Protein 7DVF (pdb70)

Secondary structure (DSSP, 8-state):
-EEEEEEEPPGGGTTS-EEE--HHHHHHHT--TTSEEEEESSSS-EEEEEEPPPGGGTTS-EEEE-HHHHHHHT--TT-EEEEE-

Solvent-accessible surface area: 4791 Å² total; per-residue (Å²): 106,25,105,6,120,0,72,97,20,62,117,127,6,91,67,136,29,18,0,36,2,14,137,77,11,15,122,153,23,67,10,70,40,30,57,82,2,52,0,77,32,87,118,92,55,39,132,4,106,0,52,90,22,82,111,115,8,94,64,112,33,18,0,34,0,7,131,60,4,22,110,124,0,35,18,70,57,32,58,97,1,48,0,73,65

Sequence (85 aa):
PMKLRVMEEAYPEDVGKGIVRMDKASREKLGVSAGDLVEIKGSKTPMKLRVMEAYPEDVGKGIVRMDKASREKLGVSAGDLVEIKG

Nearest PDB structures (foldseek):
  7dvf-assembly1_A  TM=1.012E+00  e=3.865E-18  synthetic construct
  7dvc-assembly6_D  TM=9.993E-01  e=8.989E-16  synthetic construct
  7di0-assembly3_C  TM=9.650E-01  e=1.459E-11  synthetic construct
  7dg9-assembly1_A  TM=9.749E-01  e=8.072E-11  Aeropyrum pernix K1
  7dbo-assembly2_B  TM=9.778E-01  e=4.466E-10  Thermoplasma acidophilum DSM 1728

B-factor: mean 22.66, std 14.76, range [4.13, 118.44]

CATH classification: 2.40.40.20

Foldseek 3Di:
DDKFFEDADDVVCAPVQEKEAAPVVCVVQVHDQQDWKWKAAPDDIDTGGYHYDDPVCHPVRYIHDHPVVCVRRVHDGGDIMDIHD

Structure (mmCIF, N/CA/C/O backbone):
data_7DVF
#
_entry.id   7DVF
#
_cell.length_a   26.280
_cell.length_b   33.536
_cell.length_c   79.184
_cell.angle_alpha   90.000
_cell.angle_beta   90.000
_cell.angle_gamma   90.000
#
_symmetry.space_group_name_H-M   'P 21 21 21'
#
loop_
_entity.id
_entity.type
_entity.pdbx_description
1 polymer 'reDPBB_sym2 protein'
2 non-polymer (4S)-2-METHYL-2,4-PENTANEDIOL
3 water water
#
loop_
_atom_site.group_PDB
_atom_site.id
_atom_site.type_symbol
_atom_site.label_atom_id
_atom_site.label_alt_id
_atom_site.label_comp_id
_atom_site.label_asym_id
_atom_site.label_entity_id
_atom_site.label_seq_id
_atom_site.pdbx_PDB_ins_code
_atom_site.Cartn_x
_atom_site.Cartn_y
_atom_site.Cartn_z
_atom_site.occupancy
_atom_site.B_iso_or_equiv
_atom_site.auth_seq_id
_atom_site.auth_comp_id
_atom_site.auth_asym_id
_atom_site.auth_atom_id
_atom_site.pdbx_PDB_model_num
ATOM 1 N N . PRO A 1 3 ? 4.732 -11.221 2.247 1.00 22.93 3 PRO A N 1
ATOM 2 C CA . PRO A 1 3 ? 4.464 -9.882 2.785 1.00 22.61 3 PRO A CA 1
ATOM 3 C C . PRO A 1 3 ? 3.616 -9.945 4.024 1.00 21.22 3 PRO A C 1
ATOM 4 O O . PRO A 1 3 ? 2.955 -10.957 4.243 1.00 24.62 3 PRO A O 1
ATOM 8 N N . MET A 1 4 ? 3.614 -8.877 4.821 1.00 18.23 4 MET A N 1
ATOM 9 C CA . MET A 1 4 ? 2.747 -8.833 5.976 1.00 18.57 4 MET A CA 1
ATOM 10 C C . MET A 1 4 ? 2.145 -7.446 6.072 1.00 16.87 4 MET A C 1
ATOM 11 O O . MET A 1 4 ? 2.633 -6.491 5.472 1.00 18.67 4 MET A O 1
ATOM 16 N N . LYS A 1 5 ? 1.044 -7.344 6.801 1.00 16.06 5 LYS A N 1
ATOM 17 C CA . LYS A 1 5 ? 0.415 -6.059 7.043 1.00 16.39 5 LYS A CA 1
ATOM 18 C C . LYS A 1 5 ? 0.561 -5.664 8.508 1.00 14.83 5 LYS A C 1
ATOM 19 O O . LYS A 1 5 ? 0.482 -6.507 9.406 1.00 16.86 5 LYS A O 1
ATOM 25 N N . LEU A 1 6 ? 0.802 -4.380 8.748 1.00 12.93 6 LEU A N 1
ATOM 26 C CA . LEU A 1 6 ? 0.891 -3.858 10.105 1.00 12.14 6 LEU A CA 1
ATOM 27 C C . LEU A 1 6 ? 0.093 -2.569 10.136 1.00 11.17 6 LEU A C 1
ATOM 28 O O . LEU A 1 6 ? -0.127 -1.939 9.099 1.00 11.57 6 LEU A O 1
ATOM 33 N N . ARG A 1 7 ? -0.299 -2.161 11.340 1.00 11.14 7 ARG A N 1
ATOM 34 C CA . ARG A 1 7 ? -1.126 -0.961 11.516 1.00 10.40 7 ARG A CA 1
ATOM 35 C C . ARG A 1 7 ? -0.239 0.277 11.638 1.00 9.42 7 ARG A C 1
ATOM 36 O O . ARG A 1 7 ? 0.660 0.326 12.491 1.00 11.20 7 ARG A O 1
ATOM 44 N N . VAL A 1 8 ? -0.483 1.266 10.790 1.00 11.36 8 VAL A N 1
ATOM 45 C CA . VAL A 1 8 ? 0.295 2.501 10.801 1.00 12.00 8 VAL A CA 1
ATOM 46 C C . VAL A 1 8 ? 0.054 3.242 12.096 1.00 10.60 8 VAL A C 1
ATOM 47 O O . VAL A 1 8 ? -1.109 3.492 12.477 1.00 11.98 8 VAL A O 1
ATOM 51 N N . MET A 1 9 ? 1.131 3.691 12.742 1.00 11.63 9 MET A N 1
ATOM 52 C CA . MET A 1 9 ? 1.052 4.559 13.899 1.00 11.41 9 MET A CA 1
ATOM 53 C C . MET A 1 9 ? 2.050 5.687 13.739 1.00 10.90 9 MET A C 1
ATOM 54 O O .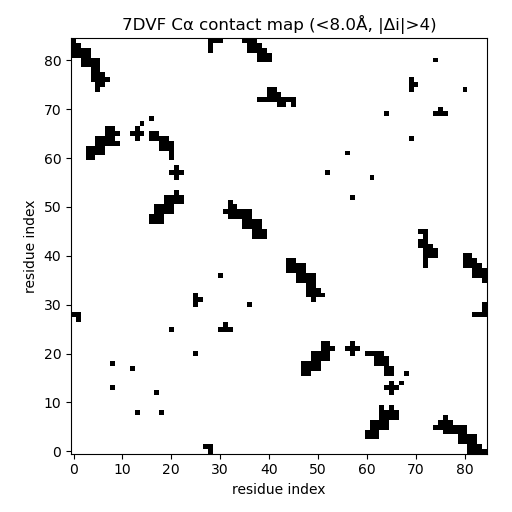 MET A 1 9 ? 2.961 5.625 12.909 1.00 11.38 9 MET A O 1
ATOM 59 N N . GLU A 1 10 ? 1.793 6.719 14.503 1.00 11.49 10 GLU A N 1
ATOM 60 C CA A GLU A 1 10 ? 2.704 7.906 14.453 0.30 11.67 10 GLU A CA 1
ATOM 61 C CA B GLU A 1 10 ? 2.708 7.905 14.482 0.70 11.56 10 GLU A CA 1
ATOM 62 C C . GLU A 1 10 ? 4.173 7.616 14.967 1.00 10.62 10 GLU A C 1
ATOM 63 O O . GLU A 1 10 ? 4.497 6.691 15.761 1.00 12.17 10 GLU A O 1
ATOM 74 N N . ALA A 1 11 ? 5.087 8.359 14.362 1.00 10.67 11 ALA A N 1
ATOM 75 C CA . ALA A 1 11 ? 6.490 8.278 14.735 1.00 10.02 11 ALA A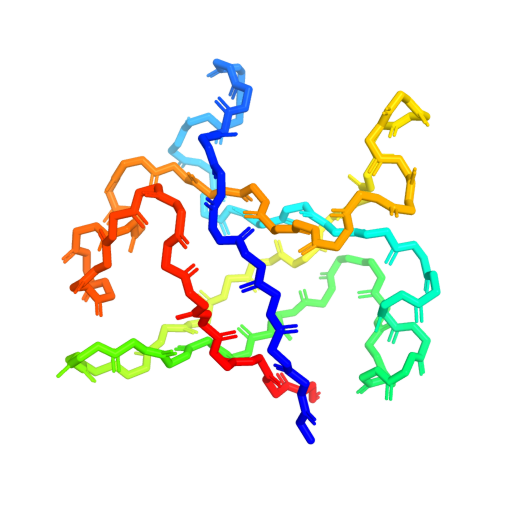 CA 1
ATOM 76 C C . ALA A 1 11 ? 6.720 8.982 16.058 1.00 10.27 11 ALA A C 1
ATOM 77 O O . ALA A 1 11 ? 6.074 9.978 16.384 1.00 11.40 11 ALA A O 1
ATOM 79 N N . TYR A 1 12 ? 7.726 8.516 16.787 1.00 10.03 12 TYR A N 1
ATOM 80 C CA . TYR A 1 12 ? 8.200 9.294 17.927 1.00 10.98 12 TYR A CA 1
ATOM 81 C C . TYR A 1 12 ? 8.829 10.589 17.411 1.00 9.87 12 TYR A C 1
ATOM 82 O O . TYR A 1 12 ? 9.440 10.601 16.334 1.00 10.50 12 TYR A O 1
ATOM 91 N N . PRO A 1 13 ? 8.666 11.699 18.156 1.00 10.07 13 PRO A N 1
ATOM 92 C CA . PRO A 1 13 ? 9.146 13.005 17.668 1.00 10.81 13 PRO A CA 1
ATOM 93 C C . PRO A 1 13 ? 10.569 13.013 17.132 1.00 10.87 13 PRO A C 1
ATOM 94 O O . PRO A 1 13 ? 10.817 13.589 16.070 1.00 11.76 13 PRO A O 1
ATOM 98 N N . GLU A 1 14 ? 11.531 12.373 17.822 1.00 10.31 14 GLU A N 1
ATOM 99 C CA . GLU A 1 14 ? 12.920 12.463 17.395 1.00 9.66 14 GLU A CA 1
ATOM 100 C C . GLU A 1 14 ? 13.171 11.707 16.101 1.00 9.84 14 GLU A C 1
ATOM 101 O O . GLU A 1 14 ? 14.219 11.902 15.487 1.00 11.88 14 GLU A O 1
ATOM 107 N N . ASP A 1 15 ? 12.238 10.856 15.669 1.00 9.71 15 ASP A N 1
ATOM 108 C CA . ASP A 1 15 ? 12.402 10.082 14.452 1.00 11.34 15 ASP A CA 1
ATOM 109 C C . ASP A 1 15 ? 11.830 10.794 13.240 1.00 12.12 15 ASP A C 1
ATOM 110 O O . ASP A 1 15 ? 1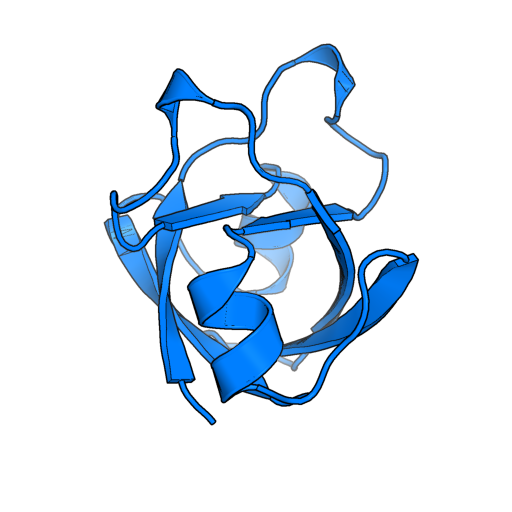2.020 10.325 12.106 1.00 15.49 15 ASP A O 1
ATOM 115 N N . VAL A 1 16 ? 11.158 11.905 13.449 1.00 12.94 16 VAL A N 1
ATOM 116 C CA . VAL A 1 16 ? 10.484 12.590 12.340 1.00 14.53 16 VAL A CA 1
ATOM 117 C C . VAL A 1 16 ? 11.513 13.124 11.357 1.00 16.77 16 VAL A C 1
ATOM 118 O O . VAL A 1 16 ? 12.512 13.747 11.748 1.00 18.15 16 VAL A O 1
ATOM 122 N N . GLY A 1 17 ? 11.335 12.798 10.077 1.00 15.59 17 GLY A N 1
ATOM 123 C CA . GLY A 1 17 ? 12.203 13.268 9.029 1.00 15.44 17 GLY A CA 1
ATOM 124 C C . GLY A 1 17 ? 13.366 12.366 8.730 1.00 16.10 17 GLY A C 1
ATOM 125 O O . GLY A 1 17 ? 14.203 12.721 7.898 1.00 19.44 17 GLY A O 1
ATOM 126 N N . LYS A 1 18 ? 13.469 11.223 9.400 1.00 17.05 18 LYS A N 1
ATOM 127 C CA . LYS A 1 18 ? 14.601 10.323 9.209 1.00 17.93 18 LYS A CA 1
ATOM 128 C C . LYS A 1 18 ? 14.304 9.212 8.213 1.00 17.93 18 LYS A C 1
ATOM 129 O O . LYS A 1 18 ? 15.165 8.370 7.971 1.00 20.33 18 LYS A O 1
ATOM 135 N N . GLY A 1 19 ? 13.090 9.173 7.678 1.00 19.00 19 GLY A N 1
ATOM 136 C CA . GLY A 1 19 ? 12.705 8.138 6.729 1.00 19.36 19 GLY A CA 1
ATOM 137 C C . GLY A 1 19 ? 12.764 6.732 7.287 1.00 18.53 19 GLY A C 1
ATOM 138 O O . GLY A 1 19 ? 13.176 5.803 6.582 1.00 19.25 19 GLY A O 1
ATOM 139 N N . ILE A 1 20 ? 12.400 6.575 8.552 1.00 14.74 20 ILE A N 1
ATOM 140 C CA . ILE A 1 20 ? 12.487 5.218 9.137 1.00 14.08 20 ILE A CA 1
ATOM 141 C C . ILE A 1 20 ? 11.099 4.706 9.521 1.00 11.99 20 ILE A C 1
ATOM 142 O O . ILE A 1 20 ? 10.164 5.431 9.590 1.00 13.34 20 ILE A O 1
ATOM 147 N N . VAL A 1 21 ? 11.054 3.399 9.675 1.00 10.26 21 VAL A N 1
ATOM 148 C CA . VAL A 1 2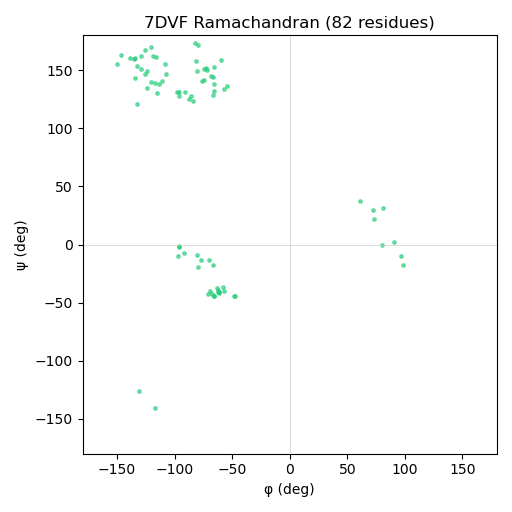1 ? 9.844 2.779 10.257 1.00 12.30 21 VAL A CA 1
ATOM 149 C C . VAL A 1 21 ? 10.322 1.944 11.436 1.00 11.22 21 VAL A C 1
ATOM 150 O O . VAL A 1 21 ? 11.442 1.452 11.410 1.00 17.24 21 VAL A O 1
ATOM 154 N N . ARG A 1 22 ? 9.515 1.860 12.453 1.00 9.09 22 ARG A N 1
ATOM 155 C CA . ARG A 1 22 ? 9.866 0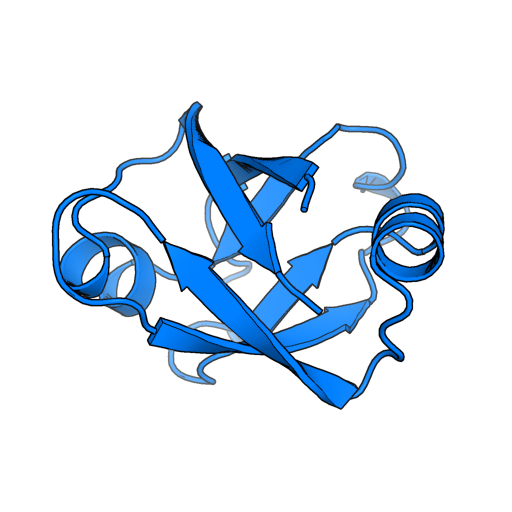.963 13.564 1.00 9.53 22 ARG A CA 1
ATOM 156 C C . ARG A 1 22 ? 8.827 -0.147 13.648 1.00 8.22 22 ARG A C 1
ATOM 157 O O . ARG A 1 22 ? 7.663 0.106 13.608 1.00 9.67 22 ARG A O 1
ATOM 165 N N . MET A 1 23 ? 9.305 -1.376 13.708 1.00 9.99 23 MET A N 1
ATOM 166 C CA . MET A 1 23 ? 8.407 -2.502 13.940 1.00 9.86 23 MET A CA 1
ATOM 167 C C . MET A 1 23 ? 9.180 -3.520 14.756 1.00 9.51 23 MET A C 1
ATOM 168 O O . MET A 1 23 ? 10.409 -3.486 14.802 1.00 10.13 23 MET A O 1
ATOM 173 N N . ASP A 1 24 ? 8.455 -4.454 15.365 1.00 10.05 24 ASP A N 1
ATOM 174 C CA . ASP A 1 24 ? 9.113 -5.330 16.314 1.00 10.48 24 ASP A CA 1
ATOM 175 C C . ASP A 1 24 ? 9.889 -6.455 15.625 1.00 9.51 24 ASP A C 1
ATOM 176 O O . ASP A 1 24 ? 9.837 -6.671 14.411 1.00 10.18 24 ASP A O 1
ATOM 181 N N . LYS A 1 25 ? 10.641 -7.170 16.464 1.00 9.44 25 LYS A N 1
ATOM 182 C CA . LYS A 1 25 ? 11.577 -8.154 15.945 1.00 10.42 25 LYS A CA 1
ATOM 183 C C . LYS A 1 25 ? 10.851 -9.359 15.337 1.00 10.15 25 LYS A C 1
ATOM 184 O O . LYS A 1 25 ? 11.251 -9.852 14.285 1.00 11.47 25 LYS A O 1
ATOM 190 N N . ALA A 1 26 ? 9.765 -9.819 15.968 1.00 11.48 26 ALA A N 1
ATOM 191 C CA . ALA A 1 26 ? 8.969 -10.901 15.377 1.00 11.80 26 ALA A CA 1
ATOM 192 C C . ALA A 1 26 ? 8.481 -10.518 13.988 1.00 11.69 26 ALA A C 1
ATOM 193 O O . ALA A 1 26 ? 8.485 -11.339 13.059 1.00 12.93 26 ALA A O 1
ATOM 195 N N . SER A 1 27 ? 8.073 -9.263 13.823 1.00 11.70 27 SER A N 1
ATOM 196 C CA . SER A 1 27 ? 7.607 -8.822 12.513 1.00 11.47 27 SER A CA 1
ATOM 197 C C . SER A 1 27 ? 8.746 -8.838 11.499 1.00 11.35 27 SER A C 1
ATOM 198 O O . SER A 1 27 ? 8.582 -9.293 10.361 1.00 12.43 27 SER A O 1
ATOM 201 N N . ARG A 1 28 ? 9.922 -8.331 11.895 1.00 10.74 28 ARG A N 1
ATOM 202 C CA . ARG A 1 28 ? 11.053 -8.348 10.977 1.00 11.55 28 ARG A CA 1
ATOM 203 C C . ARG A 1 28 ? 11.419 -9.769 10.592 1.00 12.03 28 ARG A C 1
ATOM 204 O O . ARG A 1 28 ? 11.771 -10.040 9.431 1.00 13.19 28 ARG A O 1
ATOM 212 N N . GLU A 1 29 ? 11.387 -10.677 11.572 1.00 13.09 29 GLU A N 1
ATOM 213 C CA . GLU A 1 29 ? 11.716 -12.075 11.308 1.00 15.54 29 GLU A CA 1
ATOM 214 C C . GLU A 1 29 ? 10.749 -12.664 10.296 1.00 15.16 29 GLU A C 1
ATOM 215 O O . GLU A 1 29 ? 11.151 -13.415 9.403 1.00 16.57 29 GLU A O 1
ATOM 221 N N . LYS A 1 30 ? 9.464 -12.345 10.433 1.00 16.30 30 LYS A N 1
ATOM 222 C CA . LYS A 1 30 ? 8.463 -12.844 9.493 1.00 20.26 30 LYS A CA 1
ATOM 223 C C . LYS A 1 30 ? 8.738 -12.345 8.085 1.00 19.25 30 LYS A C 1
ATOM 224 O O . LYS A 1 30 ? 8.599 -13.085 7.097 1.00 21.49 30 LYS A O 1
ATOM 230 N N . LEU A 1 31 ? 9.140 -11.073 7.955 1.00 17.57 31 LEU A N 1
ATOM 231 C CA . LEU A 1 31 ? 9.477 -10.492 6.668 1.00 18.12 31 LEU A CA 1
ATOM 232 C C . LEU A 1 31 ? 10.845 -10.915 6.155 1.00 19.59 31 LEU A C 1
ATOM 233 O O . LEU A 1 31 ? 11.160 -10.666 4.985 1.00 23.64 31 LEU A O 1
ATOM 238 N N . GLY A 1 32 ? 11.684 -11.515 6.990 1.00 17.28 32 GLY A N 1
ATOM 239 C CA . GLY A 1 32 ? 13.021 -11.834 6.544 1.00 19.85 32 GLY A CA 1
ATOM 240 C C . GLY A 1 32 ? 13.931 -10.635 6.429 1.00 22.37 32 GLY A C 1
ATOM 241 O O . GLY A 1 32 ? 14.932 -10.693 5.705 1.00 27.37 32 GLY A O 1
ATOM 242 N N . VAL A 1 33 ? 13.625 -9.545 7.132 1.00 19.73 33 VAL A N 1
ATOM 243 C CA . VAL A 1 33 ? 14.452 -8.339 7.084 1.00 20.32 33 VAL A CA 1
ATOM 244 C C . VAL A 1 33 ? 15.217 -8.159 8.384 1.00 18.00 33 VAL A C 1
ATOM 245 O O . VAL A 1 33 ? 14.833 -8.646 9.445 1.00 18.64 33 VAL A O 1
ATOM 249 N N . SER A 1 34 ? 16.332 -7.437 8.287 1.00 19.14 34 SER A N 1
ATOM 250 C CA . SER A 1 34 ? 17.172 -7.113 9.426 1.00 18.54 34 SER A CA 1
ATOM 251 C C . SER A 1 34 ? 16.993 -5.640 9.761 1.00 16.72 34 SER A C 1
ATOM 252 O O . SER A 1 34 ? 16.763 -4.818 8.882 1.00 16.96 34 SER A O 1
ATOM 255 N N . ALA A 1 35 ? 17.088 -5.321 11.052 1.00 17.09 35 ALA A N 1
ATOM 256 C CA . ALA A 1 35 ? 17.080 -3.925 11.449 1.00 16.18 35 ALA A CA 1
ATOM 257 C C . ALA A 1 35 ? 18.209 -3.205 10.728 1.00 14.88 35 ALA A C 1
ATOM 258 O O . ALA A 1 35 ? 19.353 -3.682 10.707 1.00 15.10 35 ALA A O 1
ATOM 260 N N . GLY A 1 36 ? 17.903 -2.047 10.172 1.00 13.51 36 GLY A N 1
ATOM 261 C CA . GLY A 1 36 ? 18.834 -1.302 9.358 1.00 15.20 36 GLY A CA 1
ATOM 262 C C . GLY A 1 36 ? 18.698 -1.501 7.861 1.00 15.18 36 GLY A C 1
ATOM 263 O O . GLY A 1 36 ? 19.310 -0.752 7.104 1.00 16.04 36 GLY A O 1
ATOM 264 N N . ASP A 1 37 ? 17.896 -2.483 7.418 1.00 16.61 37 ASP A N 1
ATOM 265 C CA . ASP A 1 37 ? 17.632 -2.714 6.004 1.00 17.88 37 ASP A CA 1
ATOM 266 C C . ASP A 1 37 ? 16.552 -1.745 5.521 1.00 17.57 37 ASP A C 1
ATOM 267 O O . ASP A 1 37 ? 15.771 -1.213 6.309 1.00 17.09 37 ASP A O 1
ATO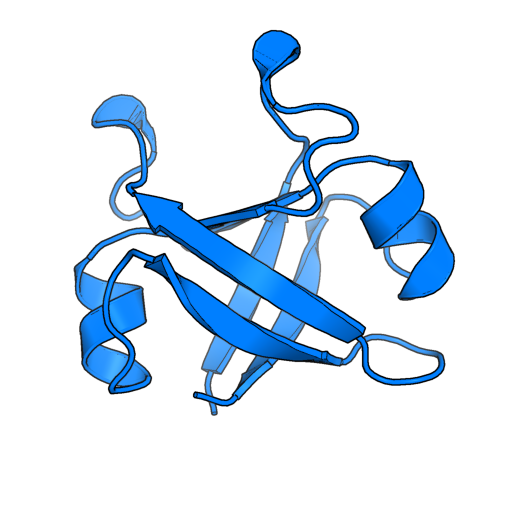M 272 N N . LEU A 1 38 ? 16.520 -1.510 4.211 1.00 21.24 38 LEU A N 1
ATOM 273 C CA . LEU A 1 38 ? 15.358 -0.907 3.570 1.00 24.20 38 LEU A CA 1
ATOM 274 C C . LEU A 1 38 ? 14.232 -1.935 3.425 1.00 25.11 38 LEU A C 1
ATOM 275 O O . LEU A 1 38 ? 14.472 -3.112 3.137 1.00 28.35 38 LEU A O 1
ATOM 280 N N . VAL A 1 39 ? 12.993 -1.490 3.643 1.00 20.25 39 VAL A N 1
ATOM 281 C CA . VAL A 1 39 ? 11.801 -2.298 3.385 1.00 18.97 39 VAL A CA 1
ATOM 282 C C . VAL A 1 39 ? 10.899 -1.516 2.436 1.00 15.11 39 VAL A C 1
ATOM 283 O O . VAL A 1 39 ? 10.876 -0.289 2.448 1.00 16.19 39 VAL A O 1
ATOM 287 N N . GLU A 1 40 ? 10.139 -2.245 1.612 1.00 16.43 40 GLU A N 1
ATOM 288 C CA . GLU A 1 40 ? 9.183 -1.624 0.698 1.00 16.25 40 GLU A CA 1
ATOM 289 C C . GLU A 1 40 ? 7.810 -1.645 1.341 1.00 15.66 40 GLU A C 1
ATOM 290 O O . GLU A 1 40 ? 7.341 -2.700 1.770 1.00 16.38 40 GLU A O 1
ATOM 296 N N . ILE A 1 41 ? 7.166 -0.488 1.396 1.00 14.75 41 ILE A N 1
ATOM 297 C CA . ILE A 1 41 ? 5.835 -0.351 1.976 1.00 15.51 41 ILE A CA 1
ATOM 298 C C . ILE A 1 41 ? 4.887 0.172 0.907 1.00 17.38 41 ILE A C 1
ATOM 299 O O . ILE A 1 41 ? 5.256 1.035 0.107 1.00 17.54 41 ILE A O 1
ATOM 304 N N . LYS A 1 42 ? 3.673 -0.378 0.899 1.00 21.74 42 LYS A N 1
ATOM 305 C CA . LYS A 1 42 ? 2.619 -0.032 -0.049 1.00 29.21 42 LYS A CA 1
ATOM 306 C C . LYS A 1 42 ? 1.382 0.404 0.718 1.00 31.24 42 LYS A C 1
ATOM 307 O O . LYS A 1 42 ? 0.932 -0.297 1.633 1.00 30.04 42 LYS A O 1
ATOM 313 N N . GLY A 1 43 ? 0.811 1.505 0.249 1.00 35.52 43 GLY A N 1
ATOM 314 C CA . GLY A 1 43 ? -0.448 2.109 0.690 1.00 45.26 43 GLY A CA 1
ATOM 315 C C . GLY A 1 43 ? -1.307 2.413 -0.548 1.00 59.22 43 GLY A C 1
ATOM 316 O O . GLY A 1 43 ? -1.389 1.578 -1.370 1.00 54.39 43 GLY A O 1
ATOM 317 N N . SER A 1 44 ? -1.795 3.640 -0.763 0.00 81.00 44 SER A N 1
ATOM 318 C CA . SER A 1 44 ? -2.688 3.875 -1.944 0.00 84.69 44 SER A CA 1
ATOM 319 C C . SER A 1 44 ? -1.959 4.449 -3.167 0.00 111.06 44 SER A C 1
ATOM 320 O O . SER A 1 44 ? -2.565 4.509 -4.280 0.00 118.44 44 SER A O 1
ATOM 323 N N . LYS A 1 45 ? -0.715 4.859 -3.003 1.00 84.26 45 LYS A N 1
ATOM 324 C CA . LYS A 1 45 ? -0.009 5.514 -4.080 1.00 60.77 45 LYS A CA 1
ATOM 325 C C . LYS A 1 45 ? 1.192 4.676 -4.479 1.00 48.80 45 LYS A C 1
ATOM 326 O O . LYS A 1 45 ? 1.119 3.438 -4.517 1.00 47.19 45 LYS A O 1
ATOM 332 N N . THR A 1 46 ? 2.292 5.329 -4.776 1.00 40.43 46 THR A N 1
ATOM 333 C CA . THR A 1 46 ? 3.475 4.578 -5.146 1.00 36.55 46 THR A CA 1
ATOM 334 C C . THR A 1 46 ? 4.068 3.896 -3.909 1.00 30.61 46 THR A C 1
ATOM 335 O O . THR A 1 46 ? 3.881 4.363 -2.786 1.00 27.29 46 THR A O 1
ATOM 339 N N . PRO A 1 47 ? 4.753 2.767 -4.091 1.00 29.09 47 PRO A N 1
ATOM 340 C CA . PRO A 1 47 ? 5.527 2.194 -2.986 1.00 26.45 47 PRO A CA 1
ATOM 341 C C . PRO A 1 47 ? 6.581 3.170 -2.509 1.00 23.58 47 PRO A C 1
ATOM 342 O O . PRO A 1 47 ? 6.991 4.090 -3.223 1.00 26.19 47 PRO A O 1
ATOM 346 N N . MET A 1 48 ? 7.023 2.950 -1.275 1.00 19.50 48 MET A N 1
ATOM 347 C CA . MET A 1 48 ? 8.104 3.712 -0.685 1.00 19.87 48 MET A CA 1
ATOM 348 C C . MET A 1 48 ? 9.039 2.725 -0.008 1.00 19.40 48 MET A C 1
ATOM 349 O O . MET A 1 48 ? 8.594 1.702 0.525 1.00 20.33 48 MET A O 1
ATOM 354 N N . LYS A 1 49 ? 10.333 2.999 -0.074 1.00 16.55 49 LYS A N 1
ATOM 355 C CA . LYS A 1 49 ? 11.314 2.273 0.718 1.00 16.92 49 LYS A CA 1
ATOM 356 C C . LYS A 1 49 ? 11.634 3.100 1.949 1.00 17.14 49 LYS A C 1
ATOM 357 O O . LYS A 1 49 ? 11.830 4.319 1.857 1.00 19.28 49 LYS A O 1
ATOM 363 N N . LEU A 1 50 ? 11.593 2.453 3.109 1.00 15.77 50 LEU A N 1
ATOM 364 C CA . LEU A 1 50 ? 11.923 3.113 4.364 1.00 15.19 50 LEU A CA 1
ATOM 365 C C . LEU A 1 50 ? 12.876 2.206 5.122 1.00 13.61 50 LEU A C 1
ATOM 366 O O . LEU A 1 50 ? 12.937 1.000 4.888 1.00 13.62 50 LEU A O 1
ATOM 371 N N . ARG A 1 51 ? 13.693 2.802 5.968 1.00 14.44 51 ARG A N 1
ATOM 372 C CA . ARG A 1 51 ? 14.671 2.002 6.755 1.00 14.43 51 ARG A CA 1
ATOM 373 C C . ARG A 1 51 ? 13.988 1.435 8.010 1.00 12.57 51 ARG A C 1
ATOM 374 O O . ARG A 1 51 ? 13.483 2.198 8.801 1.00 12.44 51 ARG A O 1
ATOM 382 N N . VAL A 1 52 ? 14.041 0.116 8.141 1.00 11.39 52 VAL A N 1
ATOM 383 C CA . VAL A 1 52 ? 13.363 -0.477 9.280 1.00 11.34 52 VAL A CA 1
ATOM 384 C C . VAL A 1 52 ? 14.292 -0.457 10.482 1.00 11.39 52 VAL A C 1
ATOM 385 O O . VAL A 1 52 ? 15.468 -0.815 10.370 1.00 16.85 52 VAL A O 1
ATOM 389 N N . MET A 1 53 ? 13.831 0.065 11.601 1.00 10.57 53 MET A N 1
ATOM 390 C CA . MET A 1 53 ? 14.560 0.124 12.851 1.00 10.04 53 MET A CA 1
ATOM 391 C C . MET A 1 53 ? 13.780 -0.615 13.924 1.00 9.77 53 MET A C 1
ATOM 392 O O . MET A 1 53 ? 12.587 -0.962 13.766 1.00 10.36 53 MET A O 1
ATOM 397 N N . GLU A 1 54 ? 14.449 -0.798 15.054 1.00 9.67 54 GLU A N 1
ATOM 398 C CA . GLU A 1 54 ? 13.888 -1.568 16.148 1.00 9.88 54 GLU A CA 1
ATOM 399 C C . GLU A 1 54 ? 12.668 -0.884 16.756 1.00 8.57 54 GLU A C 1
ATOM 400 O O . GLU A 1 54 ? 12.529 0.347 16.756 1.00 9.95 54 GLU A O 1
ATOM 406 N N . ALA A 1 55 ? 11.794 -1.696 17.329 1.00 9.03 55 ALA A N 1
ATOM 407 C CA . ALA A 1 55 ? 10.715 -1.210 18.164 1.00 9.49 55 ALA A CA 1
ATOM 408 C C . ALA A 1 55 ? 11.238 -0.926 19.559 1.00 9.48 55 ALA A C 1
ATOM 409 O O . ALA A 1 55 ? 12.145 -1.600 20.061 1.00 10.72 55 ALA A O 1
ATOM 411 N N . TYR A 1 56 ? 10.624 0.057 20.200 1.00 9.41 56 TYR A N 1
ATOM 412 C CA . TYR A 1 56 ? 10.827 0.253 21.624 1.00 10.99 56 TYR A CA 1
ATOM 413 C C . TYR A 1 56 ? 10.126 -0.847 22.407 1.00 11.76 56 TYR A C 1
ATOM 414 O O . TYR A 1 56 ? 9.112 -1.383 21.954 1.00 10.94 56 TYR A O 1
ATOM 423 N N . PRO A 1 57 ? 10.662 -1.200 23.587 1.00 11.44 57 PRO A N 1
ATOM 424 C CA . PRO A 1 57 ? 10.066 -2.289 24.384 1.00 12.90 57 PRO A CA 1
ATOM 425 C C . PRO A 1 57 ? 8.559 -2.193 24.551 1.00 12.76 57 PRO A C 1
ATOM 426 O O . PRO A 1 57 ? 7.850 -3.202 24.434 1.00 14.19 57 PRO A O 1
ATOM 430 N N . 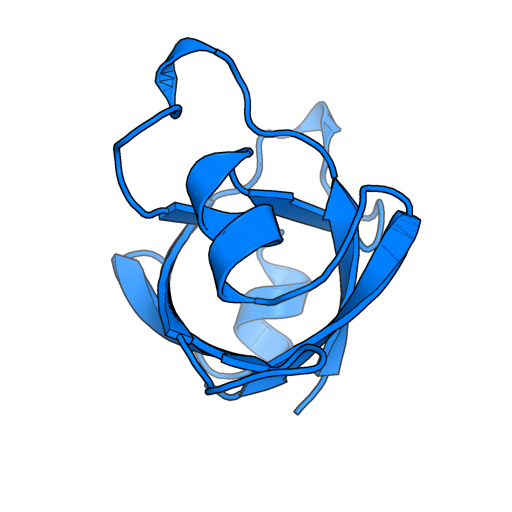GLU A 1 58 ? 8.050 -0.993 24.839 1.00 13.09 58 GLU A N 1
ATOM 431 C CA . GLU A 1 58 ? 6.630 -0.817 25.066 1.00 15.62 58 GLU A CA 1
ATOM 432 C C . GLU A 1 58 ? 5.787 -1.066 23.819 1.00 13.23 58 GLU A C 1
ATOM 433 O O . GLU A 1 58 ? 4.568 -1.238 23.946 1.00 16.94 58 GLU A O 1
ATOM 439 N N . ASP A 1 59 ? 6.374 -1.065 22.626 1.00 11.58 59 ASP A N 1
ATOM 440 C CA . ASP A 1 59 ? 5.609 -1.255 21.403 1.00 11.46 59 ASP A CA 1
ATOM 441 C C . ASP A 1 59 ? 5.621 -2.677 20.913 1.00 10.47 59 ASP A C 1
ATOM 442 O O . ASP A 1 59 ? 4.961 -2.972 19.923 1.00 13.00 59 ASP A O 1
ATOM 447 N N . VAL A 1 60 ? 6.332 -3.574 21.585 1.00 10.94 60 VAL A N 1
ATOM 448 C CA . VAL A 1 60 ? 6.445 -4.943 21.095 1.00 11.44 60 VAL A CA 1
ATOM 449 C C . VAL A 1 60 ? 5.077 -5.611 21.138 1.00 12.25 60 VAL A C 1
ATOM 450 O O . VAL A 1 60 ? 4.341 -5.484 22.126 1.00 14.40 60 VAL A O 1
ATOM 454 N N . GLY A 1 61 ? 4.762 -6.360 20.088 1.00 11.98 61 GLY A N 1
ATOM 455 C CA . GLY A 1 61 ? 3.544 -7.143 20.066 1.00 14.55 61 GLY A CA 1
ATOM 456 C C . GLY A 1 61 ? 2.303 -6.363 19.720 1.00 15.07 61 GLY A C 1
ATOM 457 O O . GLY A 1 61 ? 1.219 -6.961 19.685 1.00 18.23 61 GLY A O 1
ATOM 458 N N . LYS A 1 62 ? 2.397 -5.061 19.478 1.00 14.22 62 LYS A N 1
ATOM 459 C CA . LYS A 1 62 ? 1.208 -4.262 19.206 1.00 14.71 62 LYS A CA 1
ATOM 460 C C . LYS A 1 62 ? 0.725 -4.386 17.762 1.00 14.97 62 LYS A C 1
ATOM 461 O O . LYS A 1 62 ? -0.390 -3.918 17.479 1.00 17.05 62 LYS A O 1
ATOM 467 N N . GLY A 1 63 ? 1.475 -5.024 16.856 1.00 14.45 63 GLY A N 1
ATOM 468 C CA . GLY A 1 63 ? 1.027 -5.171 15.476 1.00 14.60 63 GLY A CA 1
ATOM 469 C C . GLY A 1 63 ? 1.086 -3.870 14.703 1.00 12.70 63 GLY A C 1
ATOM 470 O O . GLY A 1 63 ? 0.290 -3.651 13.775 1.00 12.63 63 GLY A O 1
ATOM 471 N N . ILE A 1 64 ? 2.023 -2.991 15.068 1.00 12.04 64 ILE A N 1
ATOM 472 C CA . ILE A 1 64 ? 2.092 -1.657 14.498 1.00 11.55 64 ILE A CA 1
ATOM 473 C C . ILE A 1 64 ? 3.407 -1.439 13.763 1.00 11.16 64 ILE A C 1
ATOM 474 O O . ILE A 1 64 ? 4.394 -2.160 13.955 1.00 12.09 64 ILE A O 1
ATOM 479 N N . VAL A 1 65 ? 3.402 -0.414 12.925 1.00 10.47 65 VAL A N 1
ATOM 480 C CA . VAL A 1 65 ? 4.598 0.122 12.268 1.00 10.79 65 VAL A CA 1
ATOM 481 C C . VAL A 1 65 ? 4.544 1.632 12.446 1.00 10.57 65 VAL A C 1
ATOM 482 O O . VAL A 1 65 ? 3.559 2.268 12.044 1.00 13.10 65 VAL A O 1
ATOM 486 N N . ARG A 1 66 ? 5.558 2.219 13.082 1.00 9.37 66 ARG A N 1
ATOM 487 C CA . ARG A 1 66 ? 5.565 3.659 13.311 1.00 9.15 66 ARG A CA 1
ATOM 488 C C . ARG A 1 66 ? 6.263 4.332 12.147 1.00 8.59 66 ARG A C 1
ATOM 489 O O . ARG A 1 66 ? 7.374 3.951 11.784 1.00 9.11 66 ARG A O 1
ATOM 497 N N . MET A 1 67 ? 5.631 5.367 11.600 1.00 9.54 67 MET A N 1
ATOM 498 C CA . MET A 1 67 ? 6.233 6.161 10.538 1.00 10.82 67 MET A CA 1
ATOM 499 C C . MET A 1 67 ? 5.700 7.581 10.628 1.00 10.78 67 MET A C 1
ATOM 500 O O . MET A 1 67 ? 4.625 7.829 11.168 1.00 11.14 67 MET A O 1
ATOM 505 N N . ASP A 1 68 ? 6.486 8.508 10.102 1.00 10.24 68 ASP A N 1
ATOM 506 C CA . ASP A 1 68 ? 6.191 9.919 10.283 1.00 10.83 68 ASP A CA 1
ATOM 507 C C . ASP A 1 68 ? 5.142 10.406 9.285 1.00 11.52 68 ASP A C 1
ATOM 508 O O . ASP A 1 68 ? 4.733 9.704 8.363 1.00 11.67 68 ASP A O 1
ATOM 513 N N . LYS A 1 69 ? 4.728 11.652 9.488 1.00 12.32 69 LYS A N 1
ATOM 514 C CA . LYS A 1 69 ? 3.619 12.191 8.712 1.00 15.16 69 LYS A CA 1
ATOM 515 C C . LYS A 1 69 ? 3.978 12.307 7.236 1.00 15.49 69 LYS A C 1
ATOM 516 O O . LYS A 1 69 ? 3.166 11.964 6.364 1.00 14.30 69 LYS A O 1
ATOM 522 N N . ALA A 1 70 ? 5.173 12.799 6.937 1.00 14.74 70 ALA A N 1
ATOM 523 C CA . ALA A 1 70 ? 5.584 12.896 5.536 1.00 15.97 70 ALA A CA 1
ATOM 524 C C . ALA A 1 70 ? 5.542 11.528 4.853 1.00 15.02 70 ALA A C 1
ATOM 525 O O . ALA A 1 70 ? 5.151 11.410 3.682 1.00 16.27 70 ALA A O 1
ATOM 527 N N . SER A 1 71 ? 5.906 10.465 5.585 1.00 12.70 71 SER A N 1
ATOM 528 C CA . SER A 1 71 ? 5.904 9.130 5.013 1.00 13.08 71 SER A CA 1
ATOM 529 C C . SER A 1 71 ? 4.469 8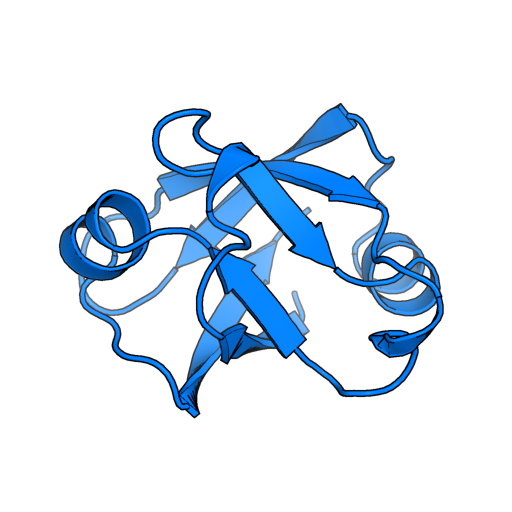.651 4.797 1.00 13.00 71 SER A C 1
ATOM 530 O O . SER A 1 71 ? 4.138 8.081 3.745 1.00 14.13 71 SER A O 1
ATOM 533 N N . ARG A 1 72 ? 3.594 8.899 5.776 1.00 12.41 72 ARG A N 1
ATOM 534 C CA . ARG A 1 72 ? 2.196 8.508 5.616 1.00 13.15 72 ARG A CA 1
ATOM 535 C C . ARG A 1 72 ? 1.560 9.240 4.437 1.00 13.17 72 ARG A C 1
ATOM 536 O O . ARG A 1 72 ? 0.810 8.637 3.662 1.00 14.92 72 ARG A O 1
ATOM 544 N N . GLU A 1 73 ? 1.903 10.495 4.280 1.00 14.21 73 GLU A N 1
ATOM 545 C CA . GLU A 1 73 ? 1.304 11.290 3.182 1.00 16.81 73 GLU A CA 1
ATOM 546 C C . GLU A 1 73 ? 1.780 10.757 1.835 1.00 16.49 73 GLU A C 1
ATOM 547 O O . GLU A 1 73 ? 0.977 10.701 0.947 1.00 17.12 73 GLU A O 1
ATOM 553 N N . LYS A 1 74 ? 3.054 10.428 1.692 1.00 15.95 74 LYS A N 1
ATOM 554 C CA . LYS A 1 74 ? 3.598 9.891 0.428 1.00 18.06 74 LYS A CA 1
ATOM 555 C C . LYS A 1 74 ? 2.942 8.558 0.122 1.00 16.80 74 LYS A C 1
ATOM 556 O O . LYS A 1 74 ? 2.658 8.288 -1.021 1.00 18.03 74 LYS A O 1
ATOM 562 N N . LEU A 1 75 ? 2.688 7.771 1.169 1.00 15.33 75 LEU A N 1
ATOM 563 C CA . LEU A 1 75 ? 2.079 6.476 0.944 1.00 16.05 75 LEU A CA 1
ATOM 564 C C . LEU A 1 75 ? 0.584 6.569 0.726 1.00 17.34 75 LEU A C 1
ATOM 565 O O . LEU A 1 75 ? -0.007 5.623 0.199 1.00 19.15 75 LEU A O 1
ATOM 570 N N . GLY A 1 76 ? -0.038 7.668 1.145 1.00 16.63 76 GLY A N 1
ATOM 571 C CA . GLY A 1 76 ? -1.482 7.806 1.075 1.00 17.15 76 GLY A CA 1
ATOM 572 C C . GLY A 1 76 ? -2.257 7.142 2.199 1.00 17.38 76 GLY A C 1
ATOM 573 O O . GLY A 1 76 ? -3.379 6.679 1.977 1.00 19.06 76 GLY A O 1
ATOM 574 N N . VAL A 1 77 ? -1.687 7.074 3.406 1.00 17.14 77 VAL A N 1
ATOM 575 C CA . VAL A 1 77 ? -2.289 6.367 4.527 1.00 16.86 77 VAL A CA 1
ATOM 576 C C . VAL A 1 77 ? -2.411 7.304 5.716 1.00 15.59 77 VAL A C 1
ATOM 577 O O . VAL A 1 77 ? -1.824 8.380 5.753 1.00 15.80 77 VAL A O 1
ATOM 581 N N . SER A 1 78 ? -3.183 6.857 6.711 1.00 15.31 78 SER A N 1
ATOM 582 C CA . SER A 1 78 ? -3.377 7.577 7.963 1.00 16.33 78 SER A CA 1
ATOM 583 C C . SER A 1 78 ? -3.119 6.627 9.126 1.00 15.16 78 SER A C 1
ATOM 584 O O . SER A 1 78 ? -3.136 5.412 8.948 1.00 15.24 78 SER A O 1
ATOM 587 N N . ALA A 1 79 ? -2.900 7.173 10.318 1.00 16.47 79 ALA A N 1
ATOM 588 C CA . ALA A 1 79 ? -2.771 6.307 11.480 1.00 15.85 79 ALA A CA 1
ATOM 589 C C . ALA A 1 79 ? -3.999 5.404 11.565 1.00 14.23 79 ALA A C 1
ATOM 590 O O . ALA A 1 79 ? -5.135 5.862 11.380 1.00 16.09 79 ALA A O 1
ATOM 592 N N . GLY A 1 80 ? -3.765 4.131 11.849 1.00 12.85 80 GLY A N 1
ATOM 593 C CA . GLY A 1 80 ? -4.809 3.101 12.003 1.00 13.04 80 GLY A CA 1
ATOM 594 C C . GLY A 1 80 ? -5.005 2.251 10.768 1.00 13.35 80 GLY A C 1
ATOM 595 O O . GLY A 1 80 ? -5.588 1.232 10.870 1.00 14.69 80 GLY A O 1
ATOM 596 N N . ASP A 1 81 ? -4.535 2.709 9.620 1.00 12.78 81 ASP A N 1
ATOM 597 C CA . ASP A 1 81 ? -4.664 1.911 8.385 1.00 14.33 81 ASP A CA 1
ATOM 598 C C . ASP A 1 81 ? -3.679 0.744 8.397 1.00 13.74 81 ASP A C 1
ATOM 599 O O . ASP A 1 81 ? -2.637 0.863 8.957 1.00 14.39 81 ASP A O 1
ATOM 604 N N . LEU A 1 82 ? -4.101 -0.393 7.902 1.00 15.06 82 LEU A N 1
ATOM 605 C CA . LEU A 1 82 ? -3.102 -1.398 7.558 1.00 16.45 82 LEU A CA 1
ATOM 606 C C . LEU A 1 82 ? -2.277 -0.925 6.357 1.00 18.94 82 LEU A C 1
ATOM 607 O O . LEU A 1 82 ? -2.784 -0.264 5.435 1.00 22.54 82 LEU A O 1
ATOM 612 N N . VAL A 1 83 ? -0.989 -1.268 6.361 1.00 17.67 83 VAL A N 1
ATOM 613 C CA . VAL A 1 83 ? -0.117 -1.090 5.207 1.00 15.66 83 VAL A CA 1
ATOM 614 C C . VAL A 1 83 ? 0.566 -2.429 4.980 1.00 15.81 83 VAL A C 1
ATOM 615 O O . VAL A 1 83 ? 0.813 -3.185 5.919 1.00 15.12 83 VAL A O 1
ATOM 619 N N . GLU A 1 84 ? 0.912 -2.700 3.724 1.00 17.14 84 GLU A N 1
ATOM 620 C CA . GLU A 1 84 ? 1.609 -3.926 3.367 1.00 16.79 84 GLU A CA 1
ATOM 621 C C . GLU A 1 84 ? 3.096 -3.650 3.305 1.00 15.38 84 GLU A C 1
ATOM 622 O O . GLU A 1 84 ? 3.527 -2.709 2.640 1.00 18.48 84 GLU A O 1
ATOM 628 N N . ILE A 1 85 ? 3.870 -4.504 3.966 1.00 14.13 85 ILE A N 1
ATOM 629 C CA . ILE A 1 85 ? 5.314 -4.437 3.964 1.00 13.79 85 ILE A CA 1
ATOM 630 C C . ILE A 1 85 ? 5.857 -5.662 3.248 1.00 14.10 85 ILE A C 1
ATOM 631 O O . ILE A 1 85 ? 5.410 -6.788 3.473 1.00 14.46 85 ILE A O 1
ATOM 636 N N . LYS A 1 86 ? 6.864 -5.434 2.436 1.00 18.71 86 LYS A N 1
ATOM 637 C CA . LYS A 1 86 ? 7.658 -6.494 1.769 1.00 28.32 86 LYS A CA 1
ATOM 638 C C . LYS A 1 86 ? 9.109 -6.418 2.259 1.00 30.66 86 LYS A C 1
ATOM 639 O O . LYS A 1 86 ? 9.652 -5.318 2.306 1.00 32.54 86 LYS A O 1
ATOM 645 N N . GLY A 1 87 ? 9.758 -7.545 2.522 1.00 35.89 87 GLY A N 1
ATOM 646 C CA . GLY A 1 87 ? 11.204 -7.496 2.820 1.00 40.20 87 GLY A CA 1
ATOM 647 C C . GLY A 1 87 ? 12.055 -7.988 1.643 1.00 42.16 87 GLY A C 1
ATOM 648 O O . GLY A 1 87 ? 13.294 -7.912 1.725 1.00 43.84 87 GLY A O 1
#

Radius of gyration: 11.11 Å; Cα contacts (8 Å, |Δi|>4): 189; chains: 1; bounding box: 24×26×30 Å